Protein AF-D8FHY1-F1 (afdb_monomer)

pLDDT: mean 72.52, std 14.3, range [32.44, 97.5]

Sequence (120 aa):
MSIYDIETEVYYKLINYNNPATARAYESYKSVQQYKREQNTTDNEILGLLNETNIDVMDENSNKNPIIASTQRDLIAGEVSKDIAKRKMIPLDLVEAHESGAIHIHDMDYISNQFLTVVW

Structure (mmCIF, N/CA/C/O backbone):
data_AF-D8FHY1-F1
#
_entry.id   AF-D8FHY1-F1
#
loop_
_atom_site.group_PDB
_atom_site.id
_atom_site.type_symbol
_atom_site.label_atom_id
_atom_site.label_alt_id
_atom_site.label_comp_id
_atom_site.label_asym_id
_atom_site.label_entity_id
_atom_site.label_seq_id
_atom_site.pdbx_PDB_ins_code
_atom_site.Cartn_x
_atom_site.Cartn_y
_atom_site.Cartn_z
_atom_site.occupancy
_atom_site.B_iso_or_equiv
_atom_site.auth_seq_id
_atom_site.auth_comp_id
_atom_site.auth_asym_id
_atom_site.auth_atom_id
_atom_site.pdbx_PDB_model_num
ATOM 1 N N . MET A 1 1 ? 4.097 12.402 19.593 1.00 73.69 1 MET A N 1
ATOM 2 C CA . MET A 1 1 ? 2.867 11.613 19.419 1.00 73.69 1 MET A CA 1
ATOM 3 C C . MET A 1 1 ? 2.757 11.261 17.948 1.00 73.69 1 MET A C 1
ATOM 5 O O . MET A 1 1 ? 2.591 12.156 17.126 1.00 73.69 1 MET A O 1
ATOM 9 N N . SER A 1 2 ? 3.003 9.998 17.628 1.00 90.88 2 SER A N 1
ATOM 10 C CA . SER A 1 2 ? 2.918 9.419 16.290 1.00 90.88 2 SER A CA 1
ATOM 11 C C . SER A 1 2 ? 1.460 9.125 15.909 1.00 90.88 2 SER A C 1
ATOM 13 O O . SER A 1 2 ? 0.570 9.145 16.760 1.00 90.88 2 SER A O 1
ATOM 15 N N . ILE A 1 3 ? 1.203 8.820 14.634 1.00 86.81 3 ILE A N 1
ATOM 16 C CA . ILE A 1 3 ? -0.123 8.356 14.199 1.00 86.81 3 ILE A CA 1
ATOM 17 C C . ILE A 1 3 ? -0.521 7.041 14.889 1.00 86.81 3 ILE A C 1
ATOM 19 O O . ILE A 1 3 ? -1.680 6.875 15.254 1.00 86.81 3 ILE A O 1
ATOM 23 N N . TYR A 1 4 ? 0.449 6.164 15.161 1.00 89.38 4 TYR A N 1
ATOM 24 C CA . TYR A 1 4 ? 0.241 4.902 15.872 1.00 89.38 4 TYR A CA 1
ATOM 25 C C . TYR A 1 4 ? -0.157 5.125 17.335 1.00 89.38 4 TYR A C 1
ATOM 27 O O . TYR A 1 4 ? -0.994 4.394 17.869 1.00 89.38 4 TYR A O 1
ATOM 35 N N . ASP A 1 5 ? 0.384 6.173 17.964 1.00 93.75 5 ASP A N 1
ATOM 36 C CA . ASP A 1 5 ? 0.013 6.562 19.327 1.00 93.75 5 ASP A CA 1
ATOM 37 C C . ASP A 1 5 ? -1.460 7.000 19.353 1.00 93.75 5 ASP A C 1
ATOM 39 O O . ASP A 1 5 ? -2.227 6.556 20.203 1.00 93.75 5 ASP A O 1
ATOM 43 N N . ILE A 1 6 ? -1.891 7.806 18.373 1.00 94.00 6 ILE A N 1
ATOM 44 C CA . ILE A 1 6 ? -3.285 8.267 18.254 1.00 94.00 6 ILE A CA 1
ATOM 45 C C . ILE A 1 6 ? -4.236 7.089 18.003 1.00 94.00 6 ILE A C 1
ATOM 47 O O . ILE A 1 6 ? -5.289 7.006 18.631 1.00 94.00 6 ILE A O 1
ATOM 51 N N . GLU A 1 7 ? -3.880 6.169 17.106 1.00 93.56 7 GLU A N 1
ATOM 52 C CA . GLU A 1 7 ? -4.696 4.986 16.801 1.00 93.56 7 GLU A CA 1
ATOM 53 C C . GLU A 1 7 ? -4.866 4.074 18.024 1.00 93.56 7 GLU A C 1
ATOM 55 O O . GLU A 1 7 ? -5.957 3.557 18.281 1.00 93.56 7 GLU A O 1
ATOM 60 N N . THR A 1 8 ? -3.807 3.929 18.820 1.00 94.62 8 THR A N 1
ATOM 61 C CA . THR A 1 8 ? -3.835 3.178 20.080 1.00 94.62 8 THR A CA 1
ATOM 62 C C . THR A 1 8 ? -4.748 3.854 21.108 1.00 94.62 8 THR A C 1
ATOM 64 O O . THR A 1 8 ? -5.600 3.197 21.711 1.00 94.62 8 THR A O 1
ATOM 67 N N . GLU A 1 9 ? -4.644 5.176 21.258 1.00 96.94 9 GLU A N 1
ATOM 68 C CA . GLU A 1 9 ? -5.499 5.964 22.155 1.00 96.94 9 GLU A CA 1
ATOM 69 C C . GLU A 1 9 ? -6.985 5.891 21.772 1.00 96.94 9 GLU A C 1
ATOM 71 O O . GLU A 1 9 ? -7.852 5.749 22.641 1.00 96.94 9 GLU A O 1
ATOM 76 N N . VAL A 1 10 ? -7.310 5.946 20.475 1.00 95.50 10 VAL A N 1
ATOM 77 C CA . VAL A 1 10 ? -8.696 5.819 19.994 1.00 95.50 10 VAL A CA 1
ATOM 78 C C . VAL A 1 10 ? -9.270 4.446 20.343 1.00 95.50 10 VAL A C 1
ATOM 80 O O . VAL A 1 10 ? -10.388 4.374 20.861 1.00 95.50 10 VAL A O 1
ATOM 83 N N . TYR A 1 11 ? -8.508 3.369 20.127 1.00 95.38 11 TYR A N 1
ATOM 84 C CA . TYR A 1 11 ? -8.937 2.014 20.481 1.00 95.38 11 TYR A CA 1
ATOM 85 C C . TYR A 1 11 ? -9.248 1.892 21.979 1.00 95.38 11 TYR A C 1
ATOM 87 O O . TYR A 1 11 ? -10.352 1.486 22.352 1.00 95.38 11 TYR A O 1
ATOM 95 N N . TYR A 1 12 ? -8.324 2.314 22.849 1.00 96.56 12 TYR A N 1
ATOM 96 C CA . TYR A 1 12 ? -8.534 2.222 24.296 1.00 96.56 12 TYR A CA 1
ATOM 97 C C . TYR A 1 12 ? -9.675 3.113 24.786 1.00 96.56 12 TYR A C 1
ATOM 99 O O . TYR A 1 12 ? -10.443 2.689 25.651 1.00 96.56 12 TYR A O 1
ATOM 107 N N . LYS A 1 13 ? -9.869 4.305 24.206 1.00 97.50 13 LYS A N 1
ATOM 108 C CA . LYS A 1 13 ? -11.050 5.123 24.515 1.00 97.50 13 LYS A CA 1
ATOM 109 C C . LYS A 1 13 ? -12.348 4.398 24.167 1.00 97.50 13 LYS A C 1
ATOM 111 O O . LYS A 1 13 ? -13.261 4.404 24.987 1.00 97.50 13 LYS A O 1
ATOM 116 N N . LEU A 1 14 ? -12.439 3.746 23.008 1.00 96.56 14 LEU A N 1
ATOM 117 C CA . LEU A 1 14 ? -13.642 2.996 22.617 1.00 96.56 14 LEU A CA 1
ATOM 118 C C . LEU A 1 14 ? -13.950 1.843 23.584 1.00 96.56 14 LEU A C 1
ATOM 120 O O . LEU A 1 14 ? -15.114 1.632 23.930 1.00 96.56 14 LEU A O 1
ATOM 124 N N . ILE A 1 15 ? -12.920 1.146 24.072 1.00 96.69 15 ILE A N 1
ATOM 125 C CA . ILE A 1 15 ? -13.076 0.117 25.110 1.00 96.69 15 ILE A CA 1
ATOM 126 C C . ILE A 1 15 ? -13.537 0.733 26.439 1.00 96.69 15 ILE A C 1
ATOM 128 O O . ILE A 1 15 ? -14.487 0.234 27.040 1.00 96.69 15 ILE A O 1
ATOM 132 N N . ASN A 1 16 ? -12.939 1.849 26.863 1.00 97.38 16 ASN A N 1
ATOM 133 C CA . ASN A 1 16 ? -13.288 2.530 28.117 1.00 97.38 16 ASN A CA 1
ATOM 134 C C . ASN A 1 16 ? -14.736 3.047 28.141 1.00 97.38 16 ASN A C 1
ATOM 136 O O . ASN A 1 16 ? -15.373 3.039 29.191 1.00 97.38 16 ASN A O 1
ATOM 140 N N . TYR A 1 17 ? -15.279 3.453 26.990 1.00 96.94 17 TYR A N 1
ATOM 141 C CA . TYR A 1 17 ? -16.692 3.827 26.839 1.00 96.94 17 TYR A CA 1
ATOM 142 C C . TYR A 1 17 ? -17.623 2.626 26.595 1.00 96.94 17 TYR A C 1
ATOM 144 O O . TYR A 1 17 ? -18.774 2.806 26.196 1.00 96.94 17 TYR A O 1
ATOM 152 N N . ASN A 1 18 ? -17.145 1.404 26.846 1.00 95.81 18 ASN A N 1
ATOM 153 C CA . ASN A 1 18 ? -17.898 0.158 26.728 1.00 95.81 18 ASN A CA 1
ATOM 154 C C . ASN A 1 18 ? -18.464 -0.087 25.315 1.00 95.81 18 ASN A C 1
ATOM 156 O O . ASN A 1 18 ? -19.572 -0.602 25.157 1.00 95.81 18 ASN A O 1
ATOM 160 N N . ASN A 1 19 ? -17.702 0.276 24.273 1.00 95.81 19 ASN A N 1
ATOM 161 C CA . ASN A 1 19 ? -18.076 0.082 22.869 1.00 95.81 19 ASN A CA 1
ATOM 162 C C . ASN A 1 19 ? -17.109 -0.868 22.121 1.00 95.81 19 ASN A C 1
ATOM 164 O O . ASN A 1 19 ? -16.405 -0.460 21.188 1.00 95.81 19 ASN A O 1
ATOM 168 N N . PRO A 1 20 ? -17.066 -2.160 22.498 1.00 91.19 20 PRO A N 1
ATOM 169 C CA . PRO A 1 20 ? -16.120 -3.128 21.937 1.00 91.19 20 PRO A CA 1
ATOM 170 C C . PRO A 1 20 ? -16.389 -3.464 20.464 1.00 91.19 20 PRO A C 1
ATOM 172 O O . PRO A 1 20 ? -15.461 -3.791 19.725 1.00 91.19 20 PRO A O 1
ATOM 175 N N . ALA A 1 21 ? -17.643 -3.362 20.009 1.00 91.75 21 ALA A N 1
ATOM 176 C CA . ALA A 1 21 ? -17.992 -3.585 18.608 1.00 91.75 21 ALA A CA 1
ATOM 177 C C . ALA A 1 21 ? -17.360 -2.516 17.701 1.00 91.75 21 ALA A C 1
ATOM 179 O O . ALA A 1 21 ? -16.735 -2.850 16.694 1.00 91.75 21 ALA A O 1
ATOM 180 N N . THR A 1 22 ? -17.448 -1.242 18.099 1.00 92.62 22 THR A N 1
ATOM 181 C CA . THR A 1 22 ? -16.804 -0.138 17.368 1.00 92.62 22 THR A CA 1
ATOM 182 C C . THR A 1 22 ? -15.283 -0.237 17.432 1.00 92.62 22 THR A C 1
ATOM 184 O O . THR A 1 22 ? -14.629 -0.002 16.423 1.00 92.62 22 THR A O 1
ATOM 187 N N . ALA A 1 23 ? -14.710 -0.643 18.571 1.00 92.88 23 ALA A N 1
ATOM 188 C CA . ALA A 1 23 ? -13.264 -0.851 18.694 1.00 92.88 23 ALA A CA 1
ATOM 189 C C . ALA A 1 23 ? -12.742 -1.906 17.699 1.00 92.88 23 ALA A C 1
ATOM 191 O O . ALA A 1 23 ? -11.749 -1.671 17.012 1.00 92.88 23 ALA A O 1
ATOM 192 N N . ARG A 1 24 ? -13.461 -3.026 17.540 1.00 87.31 24 ARG A N 1
ATOM 193 C CA . ARG A 1 24 ? -13.118 -4.079 16.568 1.00 87.31 24 ARG A CA 1
ATOM 194 C C . ARG A 1 24 ? -13.236 -3.605 15.115 1.00 87.31 24 ARG A C 1
ATOM 196 O O . ARG A 1 24 ? -12.364 -3.887 14.293 1.00 87.31 24 ARG A O 1
ATOM 203 N N . ALA A 1 25 ? -14.298 -2.864 14.795 1.00 87.19 25 ALA A N 1
ATOM 204 C CA . ALA A 1 25 ? -14.456 -2.262 13.472 1.00 87.19 25 ALA A CA 1
ATOM 205 C C . ALA A 1 25 ? -13.338 -1.242 13.182 1.00 87.19 25 ALA A C 1
ATOM 207 O O . ALA A 1 25 ? -12.812 -1.192 12.070 1.00 87.19 25 ALA A O 1
ATOM 208 N N . TYR A 1 26 ? -12.930 -0.475 14.197 1.00 90.19 26 TYR A N 1
ATOM 209 C CA . TYR A 1 26 ? -11.834 0.483 14.104 1.00 90.19 26 TYR A CA 1
ATOM 210 C C . TYR A 1 26 ? -10.476 -0.191 13.858 1.00 90.19 26 TYR A C 1
ATOM 212 O O . TYR A 1 26 ? -9.704 0.306 13.042 1.00 90.19 26 TYR A O 1
ATOM 220 N N . GLU A 1 27 ? -10.190 -1.342 14.475 1.00 86.62 27 GLU A N 1
ATOM 221 C CA . GLU A 1 27 ? -8.975 -2.111 14.155 1.00 86.62 27 GLU A CA 1
ATOM 222 C C . GLU A 1 27 ? -8.943 -2.579 12.699 1.00 86.62 27 GLU A C 1
ATOM 224 O O . GLU A 1 27 ? -7.914 -2.449 12.034 1.00 86.62 27 GLU A O 1
ATOM 229 N N . SER A 1 28 ? -10.079 -3.058 12.186 1.00 80.56 28 SER A N 1
ATOM 230 C CA . SER A 1 28 ? -10.197 -3.468 10.780 1.00 80.56 28 SER A CA 1
ATOM 231 C C . SER A 1 28 ? -9.967 -2.273 9.846 1.00 80.56 28 SER A C 1
ATOM 233 O O . SER A 1 28 ? -9.199 -2.356 8.890 1.00 80.56 28 SER A O 1
ATOM 235 N N . TYR A 1 29 ? -10.558 -1.118 10.169 1.00 84.31 29 TYR A N 1
ATOM 236 C CA . TYR A 1 29 ? -10.315 0.134 9.450 1.00 84.31 29 TYR A C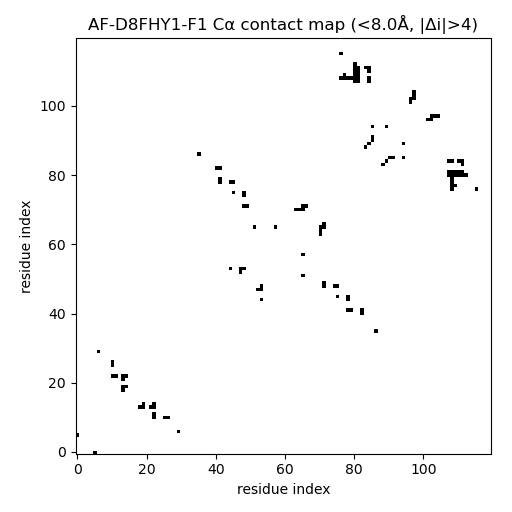A 1
ATOM 237 C C . TYR A 1 29 ? -8.835 0.544 9.485 1.00 84.31 29 TYR A C 1
ATOM 239 O O . TYR A 1 29 ? -8.274 0.877 8.442 1.00 84.31 29 TYR A O 1
ATOM 247 N N . LYS A 1 30 ? -8.187 0.490 10.656 1.00 88.94 30 LYS A N 1
ATOM 248 C CA . LYS A 1 30 ? -6.763 0.811 10.830 1.00 88.94 30 LYS A CA 1
ATOM 249 C C . LYS A 1 30 ? -5.881 -0.072 9.951 1.00 88.94 30 LYS A C 1
ATOM 251 O O . LYS A 1 30 ? -5.001 0.459 9.284 1.00 88.94 30 LYS A O 1
ATOM 256 N N . SER A 1 31 ? -6.140 -1.380 9.913 1.00 78.50 31 SER A N 1
ATOM 257 C CA . SER A 1 31 ? -5.406 -2.324 9.059 1.00 78.50 31 SER A CA 1
ATOM 258 C C . SER A 1 31 ? -5.503 -1.936 7.577 1.00 78.50 31 SER A C 1
ATOM 260 O O . SER A 1 31 ? -4.480 -1.802 6.909 1.00 78.50 31 SER A O 1
ATOM 262 N N . VAL A 1 32 ? -6.706 -1.602 7.097 1.00 76.38 32 VAL A N 1
ATOM 263 C CA . VAL A 1 32 ? -6.916 -1.113 5.721 1.00 76.38 32 VAL A CA 1
ATOM 264 C C . VAL A 1 32 ? -6.197 0.218 5.465 1.00 76.38 32 VAL A C 1
ATOM 266 O O . VAL A 1 32 ? -5.649 0.431 4.385 1.00 76.38 32 VAL A O 1
ATOM 269 N N . GLN A 1 33 ? -6.188 1.145 6.427 1.00 78.38 33 GLN A N 1
ATOM 270 C CA . GLN A 1 33 ? -5.471 2.419 6.277 1.00 78.38 33 GLN A CA 1
ATOM 271 C C . GLN A 1 33 ? -3.953 2.252 6.342 1.00 78.38 33 GLN A C 1
ATOM 273 O O . GLN A 1 33 ? -3.243 2.976 5.654 1.00 78.38 33 GLN A O 1
ATOM 278 N N . GLN A 1 34 ? -3.447 1.321 7.149 1.00 80.69 34 GLN A N 1
ATOM 279 C CA . GLN A 1 34 ? -2.029 0.985 7.198 1.00 80.69 34 GLN A CA 1
ATOM 280 C C . GLN A 1 34 ? -1.568 0.436 5.850 1.00 80.69 34 GLN A C 1
ATOM 282 O O . GLN A 1 34 ? -0.628 0.988 5.291 1.00 80.69 34 GLN A O 1
ATOM 287 N N . TYR A 1 35 ? -2.307 -0.518 5.282 1.00 70.50 35 TYR A N 1
ATOM 288 C CA . TYR A 1 35 ? -2.066 -1.019 3.927 1.00 70.50 35 TYR A CA 1
ATOM 289 C C . TYR A 1 35 ? -2.065 0.108 2.878 1.00 70.50 35 TYR A C 1
ATOM 291 O O . TYR A 1 35 ? -1.212 0.165 2.004 1.00 70.50 35 TYR A O 1
ATOM 299 N N . LYS A 1 36 ? -2.967 1.092 2.998 1.00 65.56 36 LYS A N 1
ATOM 300 C CA . LYS A 1 36 ? -2.979 2.273 2.110 1.00 65.56 36 LYS A CA 1
ATOM 301 C C . LYS A 1 36 ? -1.818 3.250 2.331 1.00 65.56 36 LYS A C 1
ATOM 303 O O . LYS A 1 36 ? -1.555 4.060 1.441 1.00 65.56 36 LYS A O 1
ATOM 308 N N . ARG A 1 37 ? -1.228 3.270 3.532 1.00 70.06 37 ARG A N 1
ATOM 309 C CA . ARG A 1 37 ? -0.144 4.182 3.943 1.00 70.06 37 ARG A CA 1
ATOM 310 C C . ARG A 1 37 ? 1.240 3.608 3.698 1.00 70.06 37 ARG A C 1
ATOM 312 O O . ARG A 1 37 ? 2.188 4.389 3.714 1.00 70.06 37 ARG A O 1
ATOM 319 N N . GLU A 1 38 ? 1.358 2.304 3.482 1.00 65.38 38 GLU A N 1
ATOM 320 C CA . GLU A 1 38 ? 2.528 1.738 2.819 1.00 65.38 38 GLU A CA 1
ATOM 321 C C . GLU A 1 38 ? 2.676 2.478 1.475 1.00 65.38 38 GLU A C 1
ATOM 323 O O . GLU A 1 38 ? 1.870 2.335 0.556 1.00 65.38 38 GLU A O 1
ATOM 328 N N . GLN A 1 39 ? 3.609 3.436 1.436 1.00 53.62 39 GLN A N 1
ATOM 329 C CA . GLN A 1 39 ? 3.892 4.255 0.261 1.00 53.62 39 GLN A CA 1
ATOM 330 C C . GLN A 1 39 ? 4.634 3.425 -0.791 1.00 53.62 39 GLN A C 1
ATOM 332 O O . GLN A 1 39 ? 5.489 2.621 -0.437 1.00 53.62 39 GLN A O 1
ATOM 337 N N . ASN A 1 40 ? 4.296 3.696 -2.060 1.00 54.16 40 ASN A N 1
ATOM 338 C CA . ASN A 1 40 ? 4.953 3.299 -3.310 1.00 54.16 40 ASN A CA 1
ATOM 339 C C . ASN A 1 40 ? 5.788 2.015 -3.242 1.00 54.16 40 ASN 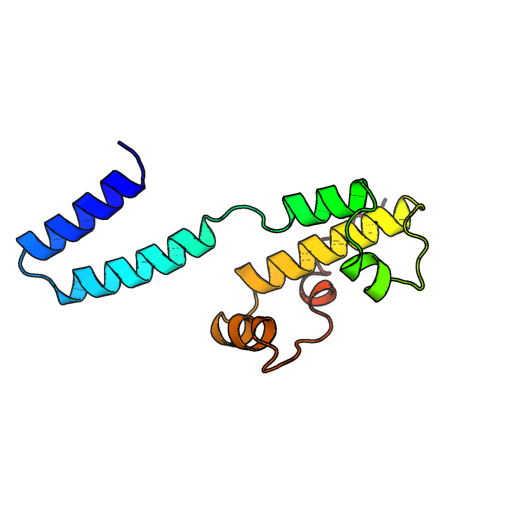A C 1
ATOM 341 O O . ASN A 1 40 ? 7.019 2.049 -3.226 1.00 54.16 40 ASN A O 1
ATOM 345 N N . THR A 1 41 ? 5.108 0.874 -3.331 1.00 58.47 41 THR A N 1
ATOM 346 C CA . THR A 1 41 ? 5.746 -0.402 -3.688 1.00 58.47 41 THR A CA 1
ATOM 347 C C . THR A 1 41 ? 6.534 -0.288 -4.999 1.00 58.47 41 THR A C 1
ATOM 349 O O . THR A 1 41 ? 7.572 -0.926 -5.148 1.00 58.47 41 THR A O 1
ATOM 352 N N . THR A 1 42 ? 6.117 0.616 -5.892 1.00 62.66 42 THR A N 1
ATOM 353 C CA . THR A 1 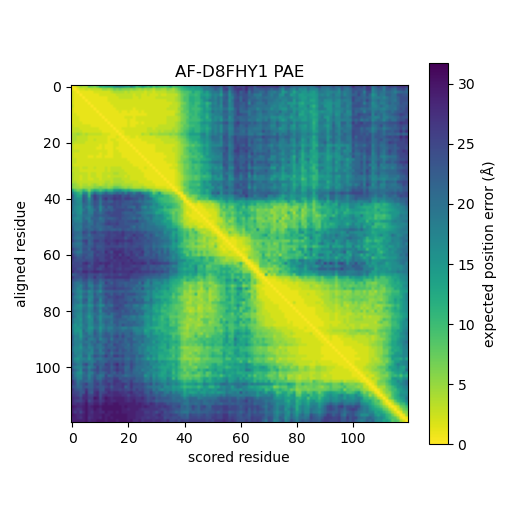42 ? 6.757 0.839 -7.190 1.00 62.66 42 THR A CA 1
ATOM 354 C C . THR A 1 42 ? 8.074 1.606 -7.123 1.00 62.66 42 THR A C 1
ATOM 356 O O . THR A 1 42 ? 8.814 1.568 -8.094 1.00 62.66 42 THR A O 1
ATOM 359 N N . ASP A 1 43 ? 8.437 2.294 -6.031 1.00 64.38 43 ASP A N 1
ATOM 360 C CA . ASP A 1 43 ? 9.691 3.076 -6.016 1.00 64.38 43 ASP A CA 1
ATOM 3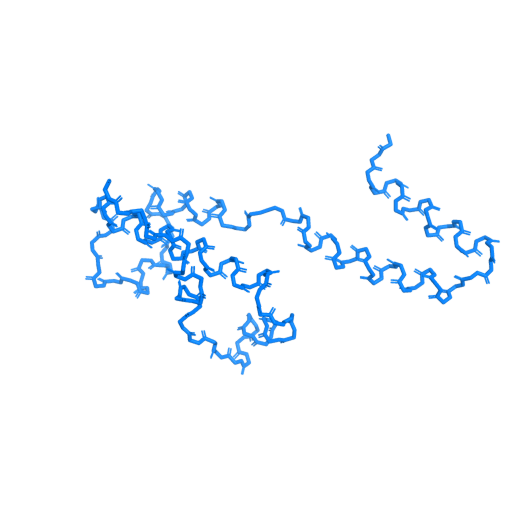61 C C . ASP A 1 43 ? 10.912 2.153 -6.157 1.00 64.38 43 ASP A C 1
ATOM 363 O O . ASP A 1 43 ? 11.819 2.431 -6.940 1.00 64.38 43 ASP A O 1
ATOM 367 N N . ASN A 1 44 ? 10.910 1.010 -5.463 1.00 67.00 44 ASN A N 1
ATOM 368 C CA . ASN A 1 44 ? 11.964 0.002 -5.603 1.00 67.00 44 ASN A CA 1
ATOM 369 C C . ASN A 1 44 ? 11.927 -0.682 -6.976 1.00 67.00 44 ASN A C 1
ATOM 371 O O . ASN A 1 44 ? 12.981 -0.981 -7.530 1.00 67.00 44 ASN A O 1
ATOM 375 N N . GLU A 1 45 ? 10.738 -0.902 -7.539 1.00 66.81 45 GLU A N 1
ATOM 376 C CA . GLU A 1 45 ? 10.566 -1.501 -8.869 1.00 66.81 45 GLU A CA 1
ATOM 377 C C . GLU A 1 45 ? 11.065 -0.553 -9.971 1.00 66.81 45 GLU A C 1
ATOM 379 O O . GLU A 1 45 ? 11.822 -0.974 -10.843 1.00 66.81 45 GLU A O 1
ATOM 384 N N . ILE A 1 46 ? 10.741 0.742 -9.884 1.00 67.06 46 ILE A N 1
ATOM 385 C CA . ILE A 1 46 ? 11.214 1.817 -10.771 1.00 67.06 46 ILE A CA 1
ATOM 386 C C . ILE A 1 46 ? 12.728 1.979 -10.649 1.00 67.06 46 ILE A C 1
ATOM 388 O O . ILE A 1 46 ? 13.421 2.044 -11.664 1.00 67.06 46 ILE A O 1
ATOM 392 N N . LEU A 1 47 ? 13.265 2.023 -9.425 1.00 69.50 47 LEU A N 1
ATOM 393 C CA . LEU A 1 47 ? 14.712 2.067 -9.197 1.00 69.50 47 LEU A CA 1
ATOM 394 C C . LEU A 1 47 ? 15.398 0.803 -9.732 1.00 69.50 47 LEU A C 1
ATOM 396 O O . LEU A 1 47 ? 16.495 0.893 -10.279 1.00 69.50 47 LEU A O 1
ATOM 400 N N . GLY A 1 48 ? 14.752 -0.358 -9.619 1.00 67.62 48 GLY A N 1
ATOM 401 C CA . GLY A 1 48 ? 15.222 -1.614 -10.192 1.00 67.62 48 GLY A CA 1
ATOM 402 C C . GLY A 1 48 ? 15.223 -1.611 -11.721 1.00 67.62 48 GLY A C 1
ATOM 403 O O . GLY A 1 48 ? 16.166 -2.117 -12.321 1.00 67.62 48 GLY A O 1
ATOM 404 N N . LEU A 1 49 ? 14.227 -0.994 -12.361 1.00 67.56 49 LEU A N 1
ATOM 405 C CA . LEU A 1 49 ? 14.188 -0.799 -13.814 1.00 67.56 49 LEU A CA 1
ATOM 406 C C . LEU A 1 49 ? 15.270 0.173 -14.296 1.00 67.56 49 LEU A C 1
ATOM 408 O O . LEU A 1 49 ? 15.952 -0.111 -15.277 1.00 67.56 49 LEU A O 1
ATOM 412 N N . LEU A 1 50 ? 15.463 1.292 -13.592 1.00 66.25 50 LEU A N 1
ATOM 413 C CA . LEU A 1 50 ? 16.506 2.277 -13.907 1.00 66.25 50 LEU A CA 1
ATOM 414 C C . LEU A 1 50 ? 17.922 1.702 -13.771 1.00 66.25 50 LEU A C 1
ATOM 416 O O . LEU A 1 50 ? 18.820 2.120 -14.497 1.00 66.25 50 LEU A O 1
ATOM 420 N N . ASN A 1 51 ? 18.112 0.757 -12.848 1.00 70.56 51 ASN A N 1
ATOM 421 C CA . ASN A 1 51 ? 19.391 0.091 -12.606 1.00 70.56 51 ASN A CA 1
ATOM 422 C C . ASN A 1 51 ? 19.537 -1.252 -13.348 1.00 70.56 51 ASN A C 1
ATOM 424 O O . ASN A 1 51 ? 20.541 -1.929 -13.141 1.00 70.56 51 ASN A O 1
ATOM 428 N N . GLU A 1 52 ? 18.563 -1.648 -14.178 1.00 67.31 52 GLU A N 1
ATOM 429 C CA . GLU A 1 52 ? 18.542 -2.933 -14.904 1.00 67.31 52 GLU A CA 1
ATOM 430 C C . GLU A 1 52 ? 18.647 -4.175 -13.988 1.00 67.31 52 GLU A C 1
ATOM 432 O O . GLU A 1 52 ? 19.193 -5.210 -14.365 1.00 67.31 52 GLU A O 1
ATOM 437 N N . THR A 1 53 ? 18.133 -4.089 -12.758 1.00 67.31 53 THR A N 1
ATOM 438 C CA . THR A 1 53 ? 18.202 -5.173 -11.760 1.00 67.31 53 THR A CA 1
ATOM 439 C C . THR A 1 53 ? 16.885 -5.925 -11.560 1.00 67.31 53 THR A C 1
ATOM 441 O O . THR A 1 53 ? 16.851 -6.878 -10.784 1.00 67.31 53 THR A O 1
ATOM 444 N N . ASN A 1 54 ? 15.791 -5.507 -12.206 1.00 67.19 54 ASN A N 1
ATOM 445 C CA . ASN A 1 54 ? 14.482 -6.159 -12.088 1.00 67.19 54 ASN A CA 1
ATOM 446 C C . ASN A 1 54 ? 14.291 -7.229 -13.181 1.00 67.19 54 ASN A C 1
ATOM 448 O O . ASN A 1 54 ? 13.772 -6.945 -14.261 1.00 67.19 54 ASN A O 1
ATOM 452 N N . ILE A 1 55 ? 14.752 -8.450 -12.892 1.00 66.25 55 ILE A N 1
ATOM 453 C CA . ILE A 1 55 ? 14.828 -9.569 -13.848 1.00 66.25 55 ILE A CA 1
ATOM 454 C C . ILE A 1 55 ? 13.437 -10.024 -14.309 1.00 66.25 55 ILE A C 1
ATOM 456 O O . ILE A 1 55 ? 13.248 -10.245 -15.499 1.00 66.25 55 ILE A O 1
ATOM 460 N N . ASP A 1 56 ? 12.451 -10.089 -13.410 1.00 65.69 56 ASP A N 1
ATOM 461 C CA . ASP A 1 56 ? 11.106 -10.583 -13.738 1.00 65.69 56 ASP A CA 1
ATOM 462 C C . ASP A 1 56 ? 10.403 -9.683 -14.769 1.00 65.69 56 ASP A C 1
ATOM 464 O O . ASP A 1 56 ? 9.810 -10.169 -15.734 1.00 65.69 56 ASP A O 1
ATOM 468 N N . VAL A 1 57 ? 10.536 -8.358 -14.625 1.00 63.91 57 VAL A N 1
ATOM 469 C CA . VAL A 1 57 ? 9.970 -7.394 -15.586 1.00 63.91 57 VAL A CA 1
ATOM 470 C C . VAL A 1 57 ? 10.725 -7.421 -16.920 1.00 63.91 57 VAL A C 1
ATOM 472 O O . VAL A 1 57 ? 10.115 -7.266 -17.984 1.00 63.91 57 VAL A O 1
ATOM 475 N N . MET A 1 58 ? 12.046 -7.634 -16.882 1.00 64.88 58 MET A N 1
ATOM 476 C CA . MET A 1 58 ? 12.869 -7.793 -18.086 1.00 64.88 58 MET A CA 1
ATOM 477 C C . MET A 1 58 ? 12.526 -9.078 -18.850 1.00 64.88 58 MET A C 1
ATOM 479 O O . MET A 1 58 ? 12.485 -9.045 -20.079 1.00 64.88 58 MET A O 1
ATOM 483 N N . ASP A 1 59 ? 12.235 -10.176 -18.151 1.00 65.81 59 ASP A N 1
ATOM 484 C CA . ASP A 1 59 ? 11.830 -11.448 -18.755 1.00 65.81 59 ASP A CA 1
ATOM 485 C C . ASP A 1 59 ? 10.424 -11.356 -19.371 1.00 65.81 59 ASP A C 1
ATOM 487 O O . ASP A 1 59 ? 10.223 -11.776 -20.519 1.00 65.81 59 ASP A O 1
ATOM 491 N N . GLU A 1 60 ? 9.473 -10.721 -18.671 1.00 62.41 60 GLU A N 1
ATOM 492 C CA . GLU A 1 60 ? 8.116 -10.451 -19.178 1.00 62.41 60 GLU A CA 1
ATOM 493 C C . GLU A 1 60 ? 8.144 -9.584 -20.453 1.00 62.41 60 GLU A C 1
ATOM 495 O O . GLU A 1 60 ? 7.363 -9.800 -21.382 1.00 62.41 60 GLU A O 1
ATOM 500 N N . ASN A 1 61 ? 9.093 -8.645 -20.541 1.00 62.06 61 ASN A N 1
ATOM 501 C CA . ASN A 1 61 ? 9.262 -7.725 -21.672 1.00 62.06 61 ASN A CA 1
ATOM 502 C C . ASN A 1 61 ? 10.494 -8.039 -22.534 1.00 62.06 61 ASN A C 1
ATOM 504 O O . ASN A 1 61 ? 11.037 -7.150 -23.194 1.00 62.06 61 ASN A O 1
ATOM 508 N N . SER A 1 62 ? 10.915 -9.303 -22.578 1.00 61.00 62 SER A N 1
ATOM 509 C CA . SER A 1 62 ? 12.133 -9.758 -23.271 1.00 61.00 62 SER A CA 1
ATOM 510 C C . SER A 1 62 ? 12.194 -9.430 -24.773 1.00 61.00 62 SER A C 1
ATOM 512 O O . SER A 1 62 ? 13.260 -9.490 -25.388 1.00 61.00 62 SER A O 1
ATOM 514 N N . ASN A 1 63 ? 11.071 -9.047 -25.387 1.00 66.44 63 ASN A N 1
ATOM 515 C CA . ASN A 1 63 ? 10.992 -8.592 -26.776 1.00 66.44 63 ASN A CA 1
ATOM 516 C C . ASN A 1 63 ? 11.348 -7.103 -26.985 1.00 66.44 63 ASN A C 1
ATOM 518 O O . ASN A 1 63 ? 11.513 -6.684 -28.135 1.00 66.44 63 ASN A O 1
ATOM 522 N N . LYS A 1 64 ? 11.459 -6.300 -25.920 1.00 62.75 64 LYS A N 1
ATOM 523 C CA . LYS A 1 64 ? 11.857 -4.883 -25.966 1.00 62.75 64 LYS A CA 1
ATOM 524 C C . LYS A 1 64 ? 13.291 -4.730 -25.458 1.00 62.75 64 LYS A C 1
ATOM 526 O O . LYS A 1 64 ? 13.734 -5.476 -24.599 1.00 62.75 64 LYS A O 1
ATOM 531 N N . ASN A 1 65 ? 14.034 -3.754 -25.986 1.00 65.50 65 ASN A N 1
ATOM 532 C CA . ASN A 1 65 ? 15.411 -3.508 -25.552 1.00 65.50 65 ASN A CA 1
ATOM 533 C C . ASN A 1 65 ? 15.427 -2.555 -24.337 1.00 65.50 65 ASN A C 1
ATOM 535 O O . ASN A 1 65 ? 15.213 -1.354 -24.529 1.00 65.50 65 ASN A O 1
ATOM 539 N N . PRO A 1 66 ? 15.717 -3.047 -23.117 1.00 58.56 66 PRO A N 1
ATOM 540 C CA . PRO A 1 66 ? 15.587 -2.279 -21.876 1.00 58.56 66 PRO A CA 1
ATOM 541 C C . PRO A 1 66 ? 16.603 -1.135 -21.745 1.00 58.56 66 PRO A C 1
ATOM 543 O O . PRO A 1 66 ? 16.435 -0.281 -20.884 1.00 58.56 66 PRO A O 1
ATOM 546 N N . ILE A 1 67 ? 17.617 -1.071 -22.615 1.00 61.34 67 ILE A N 1
ATOM 547 C CA . ILE A 1 67 ? 18.652 -0.023 -22.615 1.00 61.34 67 ILE A CA 1
ATOM 548 C C . ILE A 1 67 ? 18.146 1.256 -23.311 1.00 61.34 67 ILE A C 1
ATOM 550 O O . ILE A 1 67 ? 18.663 2.356 -23.105 1.00 61.34 67 ILE A O 1
ATOM 554 N N . ILE A 1 68 ? 17.121 1.150 -24.165 1.00 70.06 68 ILE A N 1
ATOM 555 C CA . ILE A 1 68 ? 16.589 2.302 -24.899 1.00 70.06 68 ILE A CA 1
ATOM 556 C C . ILE A 1 68 ? 15.703 3.127 -23.959 1.00 70.06 68 ILE A C 1
ATOM 558 O O . ILE A 1 68 ? 14.730 2.620 -23.406 1.00 70.06 68 ILE A O 1
ATOM 562 N N . ALA A 1 69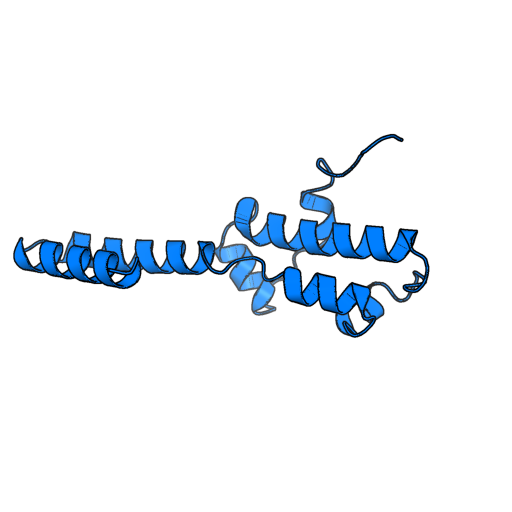 ? 15.973 4.431 -23.848 1.00 61.53 69 ALA A N 1
ATOM 563 C CA . ALA A 1 69 ? 15.243 5.341 -22.959 1.00 61.53 69 ALA A CA 1
ATOM 564 C C . ALA A 1 69 ? 13.713 5.350 -23.173 1.00 61.53 69 ALA A C 1
ATOM 566 O O . ALA A 1 69 ? 12.960 5.567 -22.225 1.00 61.53 69 ALA A O 1
ATOM 567 N N . SER A 1 70 ? 13.232 5.102 -24.398 1.00 66.12 70 SER A N 1
ATOM 568 C CA . SER A 1 70 ? 11.797 4.930 -24.665 1.00 66.12 70 SER A CA 1
ATOM 569 C C . SER A 1 70 ? 11.241 3.646 -24.049 1.00 66.12 70 SER A C 1
ATOM 571 O O . SER A 1 70 ? 10.161 3.671 -23.478 1.00 66.12 70 SER A O 1
ATOM 573 N N . THR A 1 71 ? 12.001 2.549 -24.087 1.00 67.69 71 THR A N 1
ATOM 574 C CA . THR A 1 71 ? 11.610 1.282 -23.456 1.00 67.69 71 THR A CA 1
ATOM 575 C C . THR A 1 71 ? 11.617 1.403 -21.935 1.00 67.69 71 THR A C 1
ATOM 577 O O . THR A 1 71 ? 10.653 0.992 -21.304 1.00 67.69 71 THR A O 1
ATOM 580 N N . GLN A 1 72 ? 12.628 2.043 -21.337 1.00 64.94 72 GLN A N 1
ATOM 581 C CA . GLN A 1 72 ? 12.642 2.299 -19.888 1.00 64.94 72 GLN A CA 1
ATOM 582 C C . GLN A 1 72 ? 11.444 3.142 -19.445 1.00 64.94 72 GLN A C 1
ATOM 584 O O . GLN A 1 72 ? 10.810 2.835 -18.440 1.00 64.94 72 GLN A O 1
ATOM 589 N N . ARG A 1 73 ? 11.097 4.182 -20.215 1.00 71.19 73 ARG A N 1
ATOM 590 C CA . ARG A 1 73 ? 9.922 5.015 -19.939 1.00 71.19 73 ARG A CA 1
ATOM 591 C C . ARG A 1 73 ? 8.624 4.211 -20.002 1.00 71.19 73 ARG A C 1
ATOM 593 O O . ARG A 1 73 ? 7.800 4.367 -19.107 1.00 71.19 73 ARG A O 1
ATOM 600 N N . ASP A 1 74 ? 8.462 3.364 -21.015 1.00 71.00 74 ASP A N 1
ATOM 601 C CA . ASP A 1 74 ? 7.271 2.522 -21.166 1.00 71.00 74 ASP A CA 1
ATOM 602 C C . ASP A 1 74 ? 7.163 1.478 -20.043 1.00 71.00 74 ASP A C 1
ATOM 604 O O . ASP A 1 74 ? 6.072 1.241 -19.534 1.00 71.00 74 ASP A O 1
ATOM 608 N N . LEU A 1 75 ? 8.284 0.893 -19.608 1.00 70.94 75 LEU A N 1
ATOM 609 C CA . LEU A 1 75 ? 8.311 -0.056 -18.487 1.00 70.94 75 LEU A CA 1
ATOM 610 C C . LEU A 1 75 ? 7.963 0.627 -17.159 1.00 70.94 75 LEU A C 1
ATOM 612 O O . LEU A 1 75 ? 7.127 0.130 -16.412 1.00 70.94 75 LEU A O 1
ATOM 616 N N . ILE A 1 76 ? 8.539 1.804 -16.895 1.00 74.88 76 ILE A N 1
ATOM 617 C CA . ILE A 1 76 ? 8.213 2.608 -15.707 1.00 74.88 76 ILE A CA 1
ATOM 618 C C . ILE A 1 76 ? 6.729 2.995 -15.715 1.00 74.88 76 ILE A C 1
ATOM 620 O O . ILE A 1 76 ? 6.052 2.878 -14.696 1.00 74.88 76 ILE A O 1
ATOM 624 N N . ALA A 1 77 ? 6.205 3.428 -16.864 1.00 74.94 77 ALA A N 1
ATOM 625 C CA . ALA A 1 77 ? 4.788 3.729 -17.043 1.00 74.94 77 ALA A CA 1
ATOM 626 C C . ALA A 1 77 ? 3.886 2.513 -16.770 1.00 74.94 77 ALA A C 1
ATOM 628 O O . ALA A 1 77 ? 2.835 2.670 -16.142 1.00 74.94 77 ALA A O 1
ATOM 629 N N . GLY A 1 78 ? 4.297 1.323 -17.217 1.00 75.31 78 GLY A N 1
ATOM 630 C CA . GLY A 1 78 ? 3.588 0.065 -16.991 1.00 75.31 78 GLY A CA 1
ATOM 631 C C . GLY A 1 78 ? 3.535 -0.326 -15.514 1.00 75.31 78 GLY A C 1
ATOM 632 O O . GLY A 1 78 ? 2.450 -0.579 -14.994 1.00 75.31 78 GLY A O 1
ATOM 633 N N . GLU A 1 79 ? 4.665 -0.287 -14.807 1.00 77.50 79 GLU A N 1
ATOM 634 C CA . GLU A 1 79 ? 4.713 -0.641 -13.378 1.00 77.50 79 GLU A CA 1
ATOM 635 C C . GLU A 1 79 ? 3.943 0.357 -12.503 1.00 77.50 79 GLU A C 1
ATOM 637 O O . GLU A 1 79 ? 3.158 -0.034 -11.636 1.00 77.50 79 GLU A O 1
ATOM 642 N N . VAL A 1 80 ? 4.051 1.657 -12.802 1.00 75.31 80 VAL A N 1
ATOM 643 C CA . VAL A 1 80 ? 3.231 2.687 -12.140 1.00 75.31 80 VAL A CA 1
ATOM 644 C C . VAL A 1 80 ? 1.738 2.447 -12.394 1.00 75.31 80 VAL A C 1
ATOM 646 O O . VAL A 1 80 ? 0.914 2.623 -11.495 1.00 75.31 80 VAL A O 1
ATOM 649 N N . SER A 1 81 ? 1.378 2.022 -13.605 1.00 75.81 81 SER A N 1
ATOM 650 C CA . SER A 1 81 ? -0.006 1.725 -13.981 1.00 75.81 81 SER A CA 1
ATOM 651 C C . SER A 1 81 ? -0.566 0.502 -13.247 1.00 75.81 81 SER A C 1
ATOM 653 O O . SER A 1 81 ? -1.651 0.585 -12.662 1.00 75.81 81 SER A O 1
ATOM 655 N N . LYS A 1 82 ? 0.199 -0.598 -13.185 1.00 74.00 82 LYS A N 1
ATOM 656 C CA . LYS A 1 82 ? -0.160 -1.815 -12.434 1.00 74.00 82 LYS A CA 1
ATOM 657 C C . LYS A 1 82 ? -0.407 -1.503 -10.956 1.00 74.00 82 LYS A C 1
AT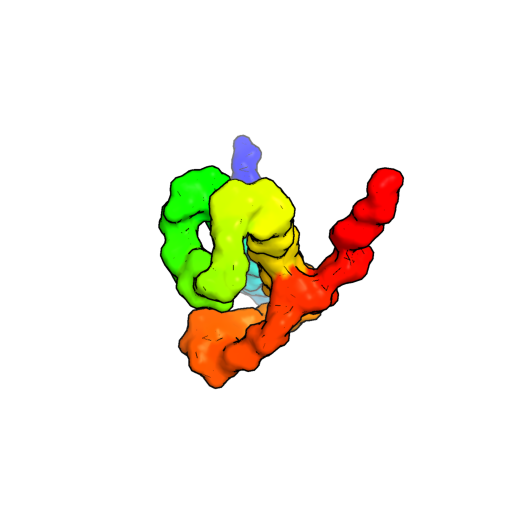OM 659 O O . LYS A 1 82 ? -1.422 -1.925 -10.395 1.00 74.00 82 LYS A O 1
ATOM 664 N N . ASP A 1 83 ? 0.480 -0.733 -10.332 1.00 76.50 83 ASP A N 1
ATOM 665 C CA . ASP A 1 83 ? 0.360 -0.353 -8.922 1.00 76.50 83 ASP A CA 1
ATOM 666 C C . ASP A 1 83 ? -0.880 0.523 -8.649 1.00 76.50 83 ASP A C 1
ATOM 668 O O . ASP A 1 83 ? -1.645 0.277 -7.707 1.00 76.50 83 ASP A O 1
ATOM 672 N N . ILE A 1 84 ? -1.156 1.509 -9.510 1.00 73.06 84 ILE A N 1
ATOM 673 C CA . ILE A 1 84 ? -2.373 2.328 -9.405 1.00 73.06 84 ILE A CA 1
ATOM 674 C C . ILE A 1 84 ? -3.629 1.460 -9.553 1.00 73.06 84 ILE A C 1
ATOM 676 O O . ILE A 1 84 ? -4.576 1.627 -8.772 1.00 73.06 84 ILE A O 1
ATOM 680 N N . ALA A 1 85 ? -3.644 0.521 -10.504 1.00 73.94 85 ALA A N 1
ATOM 681 C CA . ALA A 1 85 ? -4.772 -0.379 -10.715 1.00 73.94 85 ALA A CA 1
ATOM 682 C C . ALA A 1 85 ? -5.055 -1.231 -9.464 1.00 73.94 85 ALA A C 1
ATOM 684 O O . ALA A 1 85 ? -6.191 -1.226 -8.974 1.00 73.94 85 ALA A O 1
ATOM 685 N N . LYS A 1 86 ? -4.022 -1.865 -8.885 1.00 73.56 86 LYS A N 1
ATOM 686 C CA . LYS A 1 86 ? -4.125 -2.659 -7.642 1.00 73.56 86 LYS A CA 1
ATOM 687 C C . LYS A 1 86 ? -4.657 -1.834 -6.472 1.00 73.56 86 LYS A C 1
ATOM 689 O O . LYS A 1 86 ? -5.558 -2.268 -5.762 1.00 73.56 86 LYS A O 1
ATOM 694 N N . ARG A 1 87 ? -4.130 -0.622 -6.267 1.00 72.19 87 ARG A N 1
ATOM 695 C CA . ARG A 1 87 ? -4.456 0.179 -5.073 1.00 72.19 87 ARG A CA 1
ATOM 696 C C . ARG A 1 87 ? -5.772 0.941 -5.164 1.00 72.19 87 ARG A C 1
ATOM 698 O O . ARG A 1 87 ? -6.329 1.305 -4.122 1.00 72.19 87 ARG A O 1
ATOM 705 N N . LYS A 1 88 ? -6.207 1.313 -6.371 1.00 69.88 88 LYS A N 1
ATOM 706 C CA . LYS A 1 88 ? -7.279 2.310 -6.557 1.00 69.88 88 LYS A CA 1
ATOM 707 C C . LYS A 1 88 ? -8.458 1.829 -7.388 1.00 69.88 88 LYS A C 1
ATOM 709 O O . LYS A 1 88 ? -9.530 2.410 -7.237 1.00 69.88 88 LYS A O 1
ATOM 714 N N . MET A 1 89 ? -8.276 0.837 -8.257 1.00 71.19 89 MET A N 1
ATOM 715 C CA . MET A 1 89 ? -9.288 0.472 -9.256 1.00 71.19 89 MET A CA 1
ATOM 716 C C . MET A 1 89 ? -9.846 -0.936 -9.051 1.00 71.19 89 MET A C 1
ATOM 718 O O . MET A 1 89 ? -11.043 -1.139 -9.249 1.00 71.19 89 MET A O 1
ATOM 722 N N . ILE A 1 90 ? -9.013 -1.891 -8.638 1.00 74.31 90 ILE A N 1
ATOM 723 C CA . ILE A 1 90 ? -9.413 -3.291 -8.485 1.00 74.31 90 ILE A CA 1
ATOM 724 C C . ILE A 1 90 ? -9.877 -3.552 -7.039 1.00 74.31 90 ILE A C 1
ATOM 726 O O . ILE A 1 90 ? -9.215 -3.117 -6.093 1.00 74.31 90 ILE A O 1
ATOM 730 N N . PRO A 1 91 ? -11.014 -4.245 -6.840 1.00 80.50 91 PRO A N 1
ATOM 731 C CA . PRO A 1 91 ? -11.440 -4.735 -5.530 1.00 80.50 91 PRO A CA 1
ATOM 732 C C . PRO A 1 91 ? -10.362 -5.573 -4.825 1.00 80.50 91 PRO A C 1
ATOM 734 O O . PRO A 1 91 ? -9.679 -6.379 -5.453 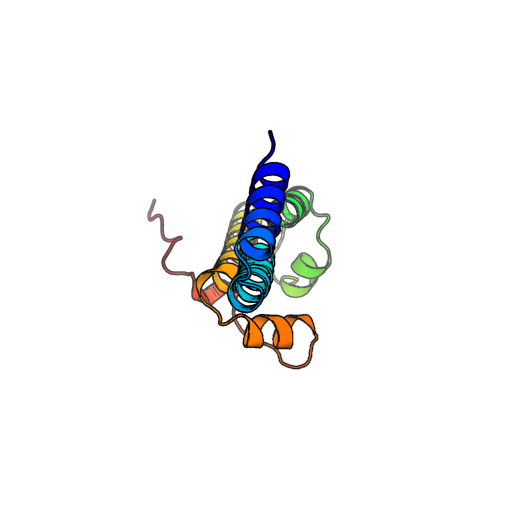1.00 80.50 91 PRO A O 1
ATOM 737 N N . LEU A 1 92 ? -10.221 -5.388 -3.509 1.00 74.38 92 LEU A N 1
ATOM 738 C CA . LEU A 1 92 ? -9.135 -5.978 -2.717 1.00 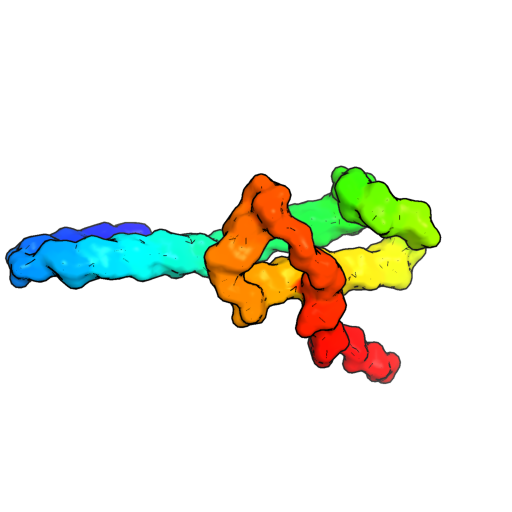74.38 92 LEU A CA 1
ATOM 739 C C . LEU A 1 92 ? -9.121 -7.515 -2.765 1.00 74.38 92 LEU A C 1
ATOM 741 O O . LEU A 1 92 ? -8.059 -8.111 -2.886 1.00 74.38 92 LEU A O 1
ATOM 745 N N . ASP A 1 93 ? -10.291 -8.144 -2.730 1.00 72.00 93 ASP A N 1
ATOM 746 C CA . ASP A 1 93 ? -10.462 -9.597 -2.810 1.00 72.00 93 ASP A CA 1
ATOM 747 C C . ASP A 1 93 ? -9.927 -10.186 -4.126 1.00 72.00 93 ASP A C 1
ATOM 749 O O . ASP A 1 93 ? -9.331 -11.264 -4.137 1.00 72.00 93 ASP A O 1
ATOM 753 N N . LEU A 1 94 ? -10.083 -9.459 -5.236 1.00 73.50 94 LEU A N 1
ATOM 754 C CA . LEU A 1 94 ? -9.535 -9.863 -6.533 1.00 73.50 94 LEU A CA 1
ATOM 755 C C . LEU A 1 94 ? -8.018 -9.657 -6.610 1.00 73.50 94 LEU A C 1
ATOM 757 O O . LEU A 1 94 ? -7.326 -10.490 -7.194 1.00 73.50 94 LEU A O 1
ATOM 761 N N . VAL A 1 95 ? -7.494 -8.588 -6.003 1.00 75.81 95 VAL A N 1
ATOM 762 C CA . VAL A 1 95 ? -6.041 -8.368 -5.899 1.00 75.81 95 VAL A CA 1
ATOM 763 C C . VAL A 1 95 ? -5.393 -9.488 -5.083 1.00 75.81 95 VAL A C 1
ATOM 765 O O . VAL A 1 95 ? -4.424 -10.085 -5.535 1.00 75.81 95 VAL A O 1
ATOM 768 N N . GLU A 1 96 ? -5.958 -9.847 -3.931 1.00 73.50 96 GLU A N 1
ATOM 769 C CA . GLU A 1 96 ? -5.441 -10.936 -3.087 1.00 73.50 96 GLU A CA 1
ATOM 770 C C . GLU A 1 96 ? -5.460 -12.296 -3.807 1.00 73.50 96 GLU A C 1
ATOM 772 O O . GLU A 1 96 ? -4.500 -13.071 -3.731 1.00 73.50 96 GLU A O 1
ATOM 777 N N . ALA A 1 97 ? -6.528 -12.587 -4.554 1.00 67.00 97 ALA A N 1
ATOM 778 C CA . ALA A 1 97 ? -6.606 -13.797 -5.368 1.00 67.00 97 ALA A CA 1
ATOM 779 C C . ALA A 1 97 ? -5.556 -13.810 -6.497 1.00 67.00 97 ALA A C 1
ATOM 781 O O . ALA A 1 97 ? -5.050 -14.875 -6.855 1.00 67.00 97 ALA A O 1
ATOM 782 N N . HIS A 1 98 ? -5.217 -12.643 -7.052 1.00 75.06 98 HIS A N 1
ATOM 783 C CA . HIS A 1 98 ? -4.182 -12.513 -8.073 1.00 75.06 98 HIS A CA 1
ATOM 784 C C . HIS A 1 98 ? -2.771 -12.722 -7.509 1.00 75.06 98 HIS A C 1
ATOM 786 O O . HIS A 1 98 ? -2.019 -13.542 -8.031 1.00 75.06 98 HIS A O 1
ATOM 792 N N . GLU A 1 99 ? -2.439 -12.049 -6.406 1.00 72.69 99 GLU A N 1
ATOM 793 C CA . GLU A 1 99 ? -1.127 -12.145 -5.745 1.00 72.69 99 GLU A CA 1
ATOM 794 C C . GLU A 1 99 ? -0.847 -13.553 -5.195 1.00 72.69 99 GLU A C 1
ATOM 796 O O . GLU A 1 99 ? 0.288 -14.023 -5.192 1.00 72.69 99 GLU A O 1
ATOM 801 N N . SER A 1 100 ? -1.889 -14.268 -4.760 1.00 71.06 100 SER A N 1
ATOM 802 C CA . SER A 1 100 ? -1.773 -15.663 -4.307 1.00 71.06 100 SER A CA 1
ATOM 803 C C . SER A 1 100 ? -1.675 -16.685 -5.448 1.00 71.06 100 SER A C 1
A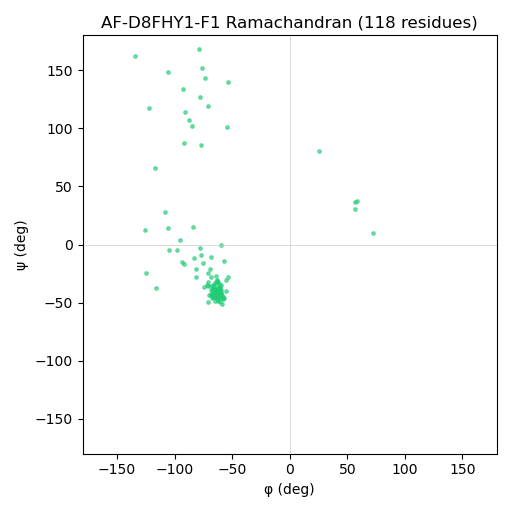TOM 805 O O . SER A 1 100 ? -1.536 -17.882 -5.186 1.00 71.06 100 SER A O 1
ATOM 807 N N . GLY A 1 101 ? -1.762 -16.242 -6.708 1.00 72.06 101 GLY A N 1
ATOM 808 C CA . GLY A 1 101 ? -1.746 -17.105 -7.890 1.00 72.06 101 GLY A CA 1
ATOM 809 C C . GLY A 1 101 ? -3.028 -17.921 -8.096 1.00 72.06 101 GLY A C 1
ATOM 810 O O . GLY A 1 101 ? -3.053 -18.809 -8.947 1.00 72.06 101 GLY A O 1
ATOM 811 N N . ALA A 1 102 ? -4.095 -17.645 -7.337 1.00 65.25 102 ALA A N 1
ATOM 812 C CA . ALA A 1 102 ? -5.388 -18.313 -7.492 1.00 65.25 102 ALA A CA 1
ATOM 813 C C . ALA A 1 102 ? -6.106 -17.883 -8.782 1.00 65.25 102 ALA A C 1
ATOM 815 O O . ALA A 1 102 ? -6.820 -18.683 -9.392 1.00 65.25 102 ALA A O 1
ATOM 816 N N . ILE A 1 103 ? -5.899 -16.632 -9.204 1.00 69.31 103 ILE A N 1
ATOM 817 C CA . ILE A 1 103 ? -6.333 -16.096 -10.498 1.00 69.31 103 ILE A CA 1
ATOM 818 C C . ILE A 1 103 ? -5.196 -15.306 -11.154 1.00 69.31 103 ILE A C 1
ATOM 820 O O . ILE A 1 103 ? -4.261 -14.863 -10.495 1.00 69.31 103 ILE A O 1
ATOM 824 N N . HIS A 1 104 ? -5.288 -15.073 -12.460 1.00 74.56 104 HIS A N 1
ATOM 825 C CA . HIS A 1 104 ? -4.370 -14.187 -13.170 1.00 74.56 104 HIS A CA 1
ATOM 826 C C . HIS A 1 104 ? -5.168 -13.072 -13.848 1.00 74.56 104 HIS A C 1
ATOM 828 O O . HIS A 1 104 ? -6.039 -13.344 -14.674 1.00 74.56 104 HIS A O 1
ATOM 834 N N . ILE A 1 105 ? -4.918 -11.824 -13.450 1.00 71.88 105 ILE A N 1
ATOM 835 C CA . ILE A 1 105 ? -5.546 -10.648 -14.050 1.00 71.88 105 ILE A CA 1
ATOM 836 C C . ILE A 1 105 ? -4.637 -10.194 -15.189 1.00 71.88 105 ILE A C 1
ATOM 838 O O . ILE A 1 105 ? -3.503 -9.788 -14.957 1.00 71.88 105 ILE A O 1
ATOM 842 N N . HIS A 1 106 ? -5.134 -10.290 -16.419 1.00 75.00 106 HIS A N 1
ATOM 843 C CA . HIS A 1 106 ? -4.401 -9.851 -17.603 1.00 75.00 106 HIS A CA 1
ATOM 844 C C . HIS A 1 106 ? -4.417 -8.318 -17.743 1.00 75.00 106 HIS A C 1
ATOM 846 O O . HIS A 1 106 ? -5.370 -7.665 -17.314 1.00 75.00 106 HIS A O 1
ATOM 852 N N . ASP A 1 107 ? -3.372 -7.769 -18.375 1.00 66.56 107 ASP A N 1
ATOM 853 C CA . ASP A 1 107 ? -3.274 -6.380 -18.857 1.00 66.56 107 ASP A CA 1
ATOM 854 C C . ASP A 1 107 ? -3.476 -5.289 -17.782 1.00 66.56 107 ASP A C 1
ATOM 856 O O . ASP A 1 107 ? -4.069 -4.235 -18.027 1.00 66.56 107 ASP A O 1
ATOM 860 N N . MET A 1 108 ? -2.984 -5.526 -16.561 1.00 62.88 108 MET A N 1
ATOM 861 C CA . MET A 1 108 ? -3.102 -4.577 -15.442 1.00 62.88 108 MET A CA 1
ATOM 862 C C . MET A 1 108 ? -2.366 -3.248 -15.670 1.00 62.88 108 MET A C 1
ATOM 864 O O . MET A 1 108 ? -2.772 -2.217 -15.135 1.00 62.88 108 MET A O 1
ATOM 868 N N . ASP A 1 109 ? -1.319 -3.266 -16.488 1.00 56.72 109 ASP A N 1
ATOM 869 C CA . ASP A 1 109 ? -0.579 -2.106 -16.990 1.00 56.72 109 ASP A CA 1
ATOM 870 C C . ASP A 1 109 ? -1.393 -1.251 -17.978 1.00 56.72 109 ASP A C 1
ATOM 872 O O . ASP A 1 109 ? -1.114 -0.064 -18.139 1.00 56.72 109 ASP A O 1
ATOM 876 N N . TYR A 1 110 ? -2.438 -1.811 -18.596 1.00 58.06 110 TYR A N 1
ATOM 877 C CA . TYR A 1 110 ? -3.329 -1.103 -19.522 1.00 58.06 110 TYR A CA 1
ATOM 878 C C . TYR A 1 110 ? -4.581 -0.513 -18.861 1.00 58.06 110 TYR A C 1
ATOM 880 O O . TYR A 1 110 ? -5.232 0.352 -19.453 1.00 58.06 110 TYR A O 1
ATOM 888 N N . ILE A 1 111 ? -4.920 -0.920 -17.633 1.00 58.22 111 ILE A N 1
ATOM 889 C CA . ILE A 1 111 ? -6.150 -0.480 -16.946 1.00 58.22 111 ILE A CA 1
ATOM 890 C C . ILE A 1 111 ? -6.149 1.040 -16.691 1.00 58.22 111 ILE A C 1
ATOM 892 O O . ILE A 1 111 ? -7.203 1.677 -16.734 1.00 58.22 111 ILE A O 1
ATOM 896 N N . SER A 1 112 ? -4.978 1.653 -16.495 1.00 48.72 112 SER A N 1
ATOM 897 C CA . SER A 1 112 ? -4.822 3.098 -16.263 1.00 48.72 112 SER A CA 1
ATOM 898 C C . SER A 1 112 ? -4.256 3.882 -17.451 1.00 48.72 112 SER A C 1
ATOM 900 O O . SER A 1 112 ? -3.897 5.051 -17.275 1.00 48.72 112 SER A O 1
ATOM 902 N N . ASN A 1 113 ? -4.222 3.311 -18.665 1.00 51.00 113 ASN A N 1
ATOM 903 C CA . ASN A 1 113 ? -3.612 3.945 -19.850 1.00 51.00 113 ASN A CA 1
ATOM 904 C C . ASN A 1 113 ? -4.221 5.299 -20.275 1.00 51.00 113 ASN A C 1
ATOM 906 O O . ASN A 1 113 ? -3.745 5.936 -21.211 1.00 51.00 113 ASN A O 1
ATOM 910 N N . GLN A 1 114 ? -5.237 5.796 -19.569 1.00 44.31 114 GLN A N 1
ATOM 911 C CA . GLN A 1 114 ? -5.785 7.132 -19.770 1.00 44.31 114 GLN A CA 1
ATOM 912 C C . GLN A 1 114 ? -4.932 8.270 -19.163 1.00 44.31 114 GLN A C 1
ATOM 914 O O . GLN A 1 114 ? -5.209 9.434 -19.447 1.00 44.31 114 GLN A O 1
ATOM 919 N N . PHE A 1 115 ? -3.887 7.982 -18.371 1.00 43.38 115 PHE A N 1
ATOM 920 C CA . PHE A 1 115 ? -3.085 9.021 -17.696 1.00 43.38 115 PHE A CA 1
ATOM 921 C C . PHE A 1 115 ? -1.764 9.427 -18.379 1.00 43.38 115 PHE A C 1
ATOM 923 O O . PHE A 1 115 ? -1.130 10.367 -17.903 1.00 43.38 115 PHE A O 1
ATOM 930 N N . LEU A 1 116 ? -1.332 8.787 -19.476 1.00 42.28 116 LEU A N 1
ATOM 931 C CA . LEU A 1 116 ? 0.042 8.968 -19.992 1.00 42.28 116 LEU A CA 1
ATOM 932 C C . LEU A 1 116 ? 0.189 9.396 -21.461 1.00 42.28 116 LEU A C 1
ATOM 934 O O . LEU A 1 116 ? 1.308 9.456 -21.968 1.00 42.28 116 LEU A O 1
ATOM 938 N N . THR A 1 117 ? -0.877 9.822 -22.141 1.00 37.25 117 THR A N 1
ATOM 939 C CA . THR A 1 117 ? -0.708 10.604 -23.378 1.00 37.25 117 THR A CA 1
ATOM 940 C C . THR A 1 117 ? -0.343 12.051 -23.046 1.00 37.25 117 THR A C 1
ATOM 942 O O . THR A 1 117 ? -1.210 12.923 -23.010 1.00 37.25 117 THR A O 1
ATOM 945 N N . VAL A 1 118 ? 0.947 12.328 -22.839 1.00 36.59 118 VAL A N 1
ATOM 946 C CA . VAL A 1 118 ? 1.491 13.658 -23.148 1.00 36.59 118 VAL A CA 1
ATOM 947 C C . VAL A 1 118 ? 1.850 13.637 -24.629 1.00 36.59 118 VAL A C 1
ATOM 949 O O . VAL A 1 118 ? 2.834 13.028 -25.043 1.00 36.59 118 VAL A O 1
ATOM 952 N N . VAL A 1 119 ? 0.988 14.250 -25.438 1.00 32.44 119 VAL A N 1
ATOM 953 C CA . VAL A 1 119 ? 1.326 14.627 -26.811 1.00 32.44 119 VAL A CA 1
ATOM 954 C C . VAL A 1 119 ? 2.320 15.786 -26.699 1.00 32.44 119 VAL A C 1
ATOM 956 O O . VAL A 1 119 ? 1.969 16.783 -26.079 1.00 32.44 119 VAL A O 1
ATOM 959 N N . TRP A 1 120 ? 3.529 15.565 -27.230 1.00 43.88 120 TRP A N 1
ATOM 960 C CA . TRP A 1 120 ? 4.696 16.456 -27.396 1.00 43.88 120 TRP A CA 1
ATOM 961 C C . TRP A 1 120 ? 4.677 17.839 -26.735 1.00 43.88 120 TRP A C 1
ATOM 963 O O . TRP A 1 120 ? 3.864 18.695 -27.150 1.00 43.88 120 TRP A O 1
#

Foldseek 3Di:
DDPVVVLVVVLVVCVVVVNNVVSVVSVVVVVLVVVVPPPPPCVVVLVCLVVVNNVVLCVVPVVDDSVDPVNSVLSSLQSVQLVCCQNPPDDVVVSVCCVVVVDPDPPSSPPPVVPPPPDD

Nearest PDB structures (foldseek):
  8p23-assembly1_A  TM=5.417E-01  e=6.871E-03  Segatella copri
  8p23-assembly1_B  TM=5.582E-01  e=3.528E-02  Segatella copri
  8p2s-assembly1_B  TM=7.833E-01  e=2.021E-01  Segatella copri

Solvent-accessible surface area (backbone atoms only — not comparable to full-atom values): 7078 Å² total; per-residue (Å²): 136,55,72,67,53,52,54,52,51,53,40,52,51,31,46,76,71,72,33,59,69,59,30,54,53,47,52,56,51,48,53,56,49,50,63,68,59,60,71,66,78,50,54,63,54,45,53,21,56,77,66,73,66,43,59,70,64,48,62,77,42,62,91,56,63,71,86,41,71,68,46,42,51,52,51,45,53,29,50,54,18,32,53,48,30,56,77,74,69,48,59,66,73,61,48,53,33,34,78,70,65,77,41,84,77,78,67,42,41,57,74,46,61,87,78,69,81,75,78,130

Mean predicted aligned error: 13.49 Å

Radius of gyration: 19.62 Å; Cα contacts (8 Å, |Δi|>4): 68; chains: 1; bounding box: 38×35×56 Å

Secondary structure (DSSP, 8-state):
--HHHHHHHHHHHHHHTT-HHHHHHHHHHHHHHHHHHS--HHHHHHHHHHTT--HHHHHHTTTS-TTSHHHHHHHHHHHHHHHHIIIIIS-HHHHHHHHTTSS----TTTTTGGG-----